Protein AF-A0A1W7CSH1-F1 (afdb_monomer)

Nearest PDB structures (foldseek):
  4z0v-assembly1_A  TM=6.612E-01  e=1.230E-02  Homo sapiens
  4z2b-assembly1_A  TM=6.523E-01  e=2.021E-02  Homo sapiens
  1ln4-assembly1_A  TM=6.327E-01  e=2.573E-01  Escherichia coli
  4ft2-assembly1_A  TM=5.467E-01  e=2.573E-01  Zea mays
  6boq-assembly2_B  TM=5.654E-01  e=1.656E+00  Homo sapiens

Secondary structure (DSSP, 8-state):
----EEEEE-THHHHT-HHHHHHHHHHHHHT--SEEEEE--TTGGGSHHHHHHHHHHHHTSEEEE-GGGSSEEEE-TTTEEEEEEE--TT--SSSPPPEEEEEE-SS-SSPPP--PPPP---PPPP--PPPPPP-

Foldseek 3Di:
DDAAEEEDEDACCVVPDVVSNLVVLLVVLVSVHQKYKYANPPPCLVPLVVSQVVSCVSNVWHKDAAVSSRIIMTHDCLFKPWDDWDHDPPDPDPRDGTDTDIDGDPDHPDPPPPDDDPPPPPPPDDDDDDDDDDD

Solvent-accessible surface area (backbone atoms only — not comparable to full-atom values): 8152 Å² total; per-residue (Å²): 141,86,83,37,78,43,77,44,77,38,67,48,38,49,72,76,36,65,71,53,40,51,54,48,43,53,54,52,34,74,68,58,55,40,30,36,41,39,34,43,28,59,85,26,56,88,45,32,71,59,56,41,53,53,48,24,70,64,52,73,28,54,66,47,67,16,61,64,28,22,15,30,39,31,33,30,62,77,44,34,43,80,74,44,80,56,83,76,80,87,61,90,50,96,61,35,73,47,46,69,46,69,41,78,42,90,62,45,105,60,77,71,77,79,82,71,76,81,79,81,78,80,71,82,78,81,78,80,80,77,83,82,85,86,131

Structure (mmCIF, N/CA/C/O backbone):
data_AF-A0A1W7CSH1-F1
#
_entry.id   AF-A0A1W7CSH1-F1
#
loop_
_atom_site.group_PDB
_atom_site.id
_atom_site.type_symbol
_atom_site.label_atom_id
_atom_site.label_alt_id
_atom_site.label_comp_id
_atom_site.label_asym_id
_atom_site.label_entity_id
_atom_site.label_seq_id
_atom_site.pdbx_PDB_ins_code
_atom_site.Cartn_x
_atom_site.Cartn_y
_atom_site.Cartn_z
_atom_site.occupancy
_atom_site.B_iso_or_equiv
_atom_site.auth_seq_id
_atom_site.auth_comp_id
_atom_site.auth_asym_id
_atom_site.auth_atom_id
_atom_site.pdbx_PDB_model_num
ATOM 1 N N . MET A 1 1 ? -10.007 -7.655 19.128 1.00 71.38 1 MET A N 1
ATOM 2 C CA . MET A 1 1 ? -9.734 -7.112 17.779 1.00 71.38 1 MET A CA 1
ATOM 3 C C . MET A 1 1 ? -8.253 -7.292 17.478 1.00 71.38 1 MET A C 1
ATOM 5 O O . MET A 1 1 ? -7.460 -6.995 18.360 1.00 71.38 1 MET A O 1
ATOM 9 N N . ARG A 1 2 ? -7.872 -7.830 16.312 1.00 85.19 2 ARG A N 1
ATOM 10 C CA . ARG A 1 2 ? -6.465 -8.077 15.940 1.00 85.19 2 ARG A CA 1
ATOM 11 C C . ARG A 1 2 ? -6.146 -7.302 14.666 1.00 85.19 2 ARG A C 1
ATOM 13 O O . ARG A 1 2 ? -6.886 -7.432 13.700 1.00 85.19 2 ARG A O 1
ATOM 20 N N . ILE A 1 3 ? -5.060 -6.535 14.678 1.00 92.06 3 ILE A N 1
ATOM 21 C CA . ILE A 1 3 ? -4.518 -5.874 13.487 1.00 92.06 3 ILE A CA 1
ATOM 22 C C . ILE A 1 3 ? -3.378 -6.748 12.977 1.00 92.06 3 ILE A C 1
ATOM 24 O O . ILE A 1 3 ? -2.462 -7.063 13.738 1.00 92.06 3 ILE A O 1
ATOM 28 N N . ASN A 1 4 ? -3.444 -7.163 11.715 1.00 96.25 4 ASN A N 1
ATOM 29 C CA . ASN A 1 4 ? -2.333 -7.850 11.073 1.00 96.25 4 ASN A CA 1
ATOM 30 C C . ASN A 1 4 ? -1.562 -6.869 10.191 1.00 96.25 4 ASN A C 1
ATOM 32 O O . ASN A 1 4 ? -2.120 -6.331 9.234 1.00 96.25 4 ASN A O 1
ATOM 36 N N . VAL A 1 5 ? -0.298 -6.639 10.530 1.00 97.94 5 VAL A N 1
ATOM 37 C CA . VAL A 1 5 ? 0.575 -5.706 9.821 1.00 97.94 5 VAL A CA 1
ATOM 38 C C . VAL A 1 5 ? 1.611 -6.504 9.049 1.00 97.94 5 VAL A C 1
ATOM 40 O O . VAL A 1 5 ? 2.337 -7.310 9.628 1.00 97.94 5 VAL A O 1
ATOM 43 N N . VAL A 1 6 ? 1.683 -6.271 7.744 1.00 98.38 6 VAL A N 1
ATOM 44 C CA . VAL A 1 6 ? 2.639 -6.921 6.850 1.00 98.38 6 VAL A CA 1
ATOM 45 C C . VAL A 1 6 ? 3.530 -5.858 6.221 1.00 98.38 6 VAL A C 1
ATOM 47 O O . VAL A 1 6 ? 3.067 -4.790 5.833 1.00 98.38 6 VAL A O 1
ATOM 50 N N . THR A 1 7 ? 4.819 -6.150 6.103 1.00 98.06 7 THR A N 1
ATOM 51 C CA . THR A 1 7 ? 5.757 -5.353 5.309 1.00 98.06 7 THR A CA 1
ATOM 52 C C . THR A 1 7 ? 6.364 -6.242 4.235 1.00 98.06 7 THR A C 1
ATOM 54 O O . THR A 1 7 ? 6.640 -7.417 4.481 1.00 98.06 7 THR A O 1
ATOM 57 N N . CYS A 1 8 ? 6.505 -5.715 3.025 1.00 97.62 8 CYS A N 1
ATOM 58 C CA . CYS A 1 8 ? 6.982 -6.465 1.878 1.00 97.62 8 CYS A CA 1
ATOM 59 C C . CYS A 1 8 ? 7.830 -5.574 0.975 1.00 97.62 8 CYS A C 1
ATOM 61 O O . CYS A 1 8 ? 7.319 -4.835 0.122 1.00 97.62 8 CYS A O 1
ATOM 63 N N . ASN A 1 9 ? 9.138 -5.736 1.133 1.00 96.12 9 ASN A N 1
ATOM 64 C CA . ASN A 1 9 ? 10.110 -5.343 0.135 1.00 96.12 9 ASN A CA 1
ATOM 65 C C . ASN A 1 9 ? 10.141 -6.467 -0.913 1.00 96.12 9 ASN A C 1
ATOM 67 O O . ASN A 1 9 ? 10.366 -7.630 -0.574 1.00 96.12 9 ASN A O 1
ATOM 71 N N . PHE A 1 10 ? 9.817 -6.136 -2.162 1.00 94.81 10 PHE A N 1
ATOM 72 C CA . PHE A 1 10 ? 9.839 -7.084 -3.272 1.00 94.81 10 PHE A CA 1
ATOM 73 C C . PHE A 1 10 ? 10.714 -6.492 -4.363 1.00 94.81 10 PHE A C 1
ATOM 75 O O . PHE A 1 10 ? 10.236 -5.690 -5.163 1.00 94.81 10 PHE A O 1
ATOM 82 N N . GLU A 1 11 ? 11.991 -6.861 -4.314 1.00 91.12 11 GLU A N 1
ATOM 83 C CA . GLU A 1 11 ? 13.076 -6.297 -5.113 1.00 91.12 11 GLU A CA 1
ATOM 84 C C . GLU A 1 11 ? 12.682 -6.075 -6.577 1.00 91.12 11 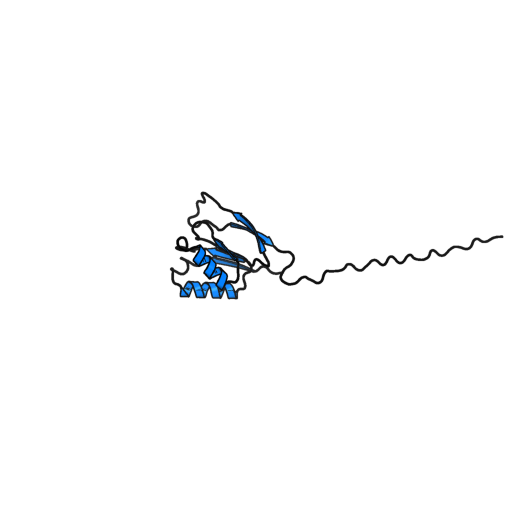GLU A C 1
ATOM 86 O O . GLU A 1 11 ? 12.184 -6.984 -7.256 1.00 91.12 11 GLU A O 1
ATOM 91 N N . ASN A 1 12 ? 12.885 -4.838 -7.045 1.00 88.62 12 ASN A N 1
ATOM 92 C CA . ASN A 1 12 ? 12.576 -4.397 -8.406 1.00 88.62 12 ASN A CA 1
ATOM 93 C C . ASN A 1 12 ? 11.169 -4.808 -8.888 1.00 88.62 12 ASN A C 1
ATOM 95 O O . ASN A 1 12 ? 10.975 -5.238 -10.027 1.00 88.62 12 ASN A O 1
ATOM 99 N N . ASN A 1 13 ? 10.191 -4.789 -7.980 1.00 88.81 13 ASN A N 1
ATOM 100 C CA . ASN A 1 13 ? 8.817 -5.222 -8.209 1.00 88.81 13 ASN A CA 1
ATOM 101 C C . ASN A 1 13 ? 8.702 -6.623 -8.858 1.00 88.81 13 ASN A C 1
ATOM 103 O O . ASN A 1 13 ? 7.788 -6.893 -9.640 1.00 88.81 13 ASN A O 1
ATOM 107 N N . GLY A 1 14 ? 9.643 -7.525 -8.549 1.00 89.19 14 GLY A N 1
ATOM 108 C CA . GLY A 1 14 ? 9.740 -8.859 -9.147 1.00 89.19 14 GLY A CA 1
ATOM 109 C C . GLY A 1 14 ? 10.511 -8.911 -10.467 1.00 89.19 14 GLY A C 1
ATOM 110 O O . GLY A 1 14 ? 10.326 -9.859 -11.234 1.00 89.19 14 GLY A O 1
ATOM 111 N N . GLY A 1 15 ? 11.347 -7.908 -10.743 1.00 89.31 15 GLY A N 1
ATOM 112 C CA . GLY A 1 15 ? 12.084 -7.741 -11.997 1.00 89.31 15 GLY A CA 1
ATOM 113 C C . GLY A 1 15 ? 11.189 -7.366 -13.178 1.00 89.31 15 GLY A C 1
ATOM 114 O O . GLY A 1 15 ? 11.476 -7.767 -14.302 1.00 89.31 15 GLY A O 1
ATOM 115 N N . GLY A 1 16 ? 10.053 -6.708 -12.922 1.00 83.31 16 GLY A N 1
ATOM 116 C CA . GLY A 1 16 ? 9.047 -6.403 -13.947 1.00 83.31 16 GLY A CA 1
ATOM 117 C C . GLY A 1 16 ? 8.307 -7.627 -14.504 1.00 83.31 16 GLY A C 1
ATOM 118 O O . GLY A 1 16 ? 7.614 -7.522 -15.511 1.00 83.31 16 GLY A O 1
ATOM 119 N N . VAL A 1 17 ? 8.440 -8.800 -13.872 1.00 90.38 17 VAL A N 1
ATOM 120 C CA . VAL A 1 17 ? 7.848 -10.054 -14.355 1.00 90.38 17 VAL A CA 1
ATOM 121 C C . VAL A 1 17 ? 6.408 -10.217 -13.827 1.00 90.38 17 VAL A C 1
ATOM 123 O O . VAL A 1 17 ? 6.235 -10.477 -12.629 1.00 90.38 17 VAL A O 1
ATOM 126 N N . PRO A 1 18 ? 5.362 -10.167 -14.682 1.00 89.69 18 PRO A N 1
ATOM 127 C CA . PRO A 1 18 ? 3.969 -10.090 -14.219 1.00 89.69 18 PRO A CA 1
ATOM 128 C C . PRO A 1 18 ? 3.522 -11.265 -13.338 1.00 89.69 18 PRO A C 1
ATOM 130 O O . PRO A 1 18 ? 2.950 -11.066 -12.269 1.00 89.69 18 PRO A O 1
ATOM 133 N N . HIS A 1 19 ? 3.862 -12.503 -13.708 1.00 92.81 19 HIS A N 1
ATOM 134 C CA . HIS A 1 19 ? 3.447 -13.680 -12.934 1.00 92.81 19 HIS A CA 1
ATOM 135 C C . HIS A 1 19 ? 4.094 -13.743 -11.536 1.00 92.81 19 HIS A C 1
ATOM 137 O O . HIS A 1 19 ? 3.531 -14.330 -10.609 1.00 92.81 19 HIS A O 1
ATOM 143 N N . ARG A 1 20 ? 5.284 -13.145 -11.356 1.00 94.75 20 ARG A N 1
ATOM 144 C CA . ARG A 1 20 ? 5.941 -13.055 -10.042 1.00 94.75 20 ARG A CA 1
ATOM 145 C C . ARG A 1 20 ? 5.228 -12.038 -9.162 1.00 94.75 20 ARG A C 1
ATOM 147 O O . ARG A 1 20 ? 4.986 -12.320 -7.989 1.00 94.75 20 ARG A O 1
ATOM 154 N N . TRP A 1 21 ? 4.859 -10.899 -9.746 1.00 93.12 21 TRP A N 1
ATOM 155 C CA . TRP A 1 21 ? 4.060 -9.868 -9.092 1.00 93.12 21 TRP A CA 1
ATOM 156 C C . TRP A 1 21 ? 2.715 -10.424 -8.606 1.00 93.12 21 TRP A C 1
ATOM 158 O O . TRP A 1 21 ? 2.358 -10.234 -7.441 1.00 93.12 21 TRP A O 1
ATOM 168 N N . GLU A 1 22 ? 2.007 -11.176 -9.454 1.00 93.25 22 GLU A N 1
ATOM 169 C CA . GLU A 1 22 ? 0.710 -11.776 -9.112 1.00 93.25 22 GLU A CA 1
ATOM 170 C C . GLU A 1 22 ? 0.840 -12.800 -7.985 1.00 93.25 22 GLU A C 1
ATOM 172 O O . GLU A 1 22 ? 0.131 -12.717 -6.979 1.00 93.25 22 GLU A O 1
ATOM 177 N N . ARG A 1 23 ? 1.793 -13.735 -8.106 1.00 96.31 23 ARG A N 1
ATOM 178 C CA . ARG A 1 23 ? 2.049 -14.752 -7.077 1.00 96.31 23 ARG A CA 1
ATOM 179 C C . ARG A 1 23 ? 2.411 -14.116 -5.733 1.00 96.31 23 ARG A C 1
ATOM 181 O O . ARG A 1 23 ? 1.980 -14.607 -4.689 1.00 96.31 23 ARG A O 1
ATOM 188 N N . MET A 1 24 ? 3.185 -13.031 -5.746 1.00 97.00 24 MET A N 1
ATOM 189 C CA . MET A 1 24 ? 3.528 -12.290 -4.535 1.00 97.00 24 MET A CA 1
ATOM 190 C C . MET A 1 24 ? 2.276 -11.678 -3.890 1.00 97.00 24 MET A C 1
ATOM 192 O O . MET A 1 24 ? 2.027 -11.939 -2.713 1.00 97.00 24 MET A O 1
ATOM 196 N N . HIS A 1 25 ? 1.431 -10.967 -4.643 1.00 96.75 25 HIS A N 1
ATOM 197 C CA . HIS A 1 25 ? 0.215 -10.360 -4.083 1.00 96.75 25 HIS A CA 1
ATOM 198 C C . HIS A 1 25 ? -0.806 -11.403 -3.609 1.00 96.75 25 HIS A C 1
ATOM 200 O O . HIS A 1 25 ? -1.430 -11.216 -2.565 1.00 96.75 25 HIS A O 1
ATOM 206 N N . GLN A 1 26 ? -0.933 -12.541 -4.296 1.00 97.31 26 GLN A N 1
ATOM 207 C CA . GLN A 1 26 ? -1.746 -13.669 -3.825 1.00 97.31 26 GLN A CA 1
ATOM 208 C C . GLN A 1 26 ? -1.222 -14.230 -2.496 1.00 97.31 26 GLN A C 1
ATOM 210 O O . GLN A 1 26 ? -2.004 -14.498 -1.578 1.00 97.31 26 GLN A O 1
ATOM 215 N N . ARG A 1 27 ? 0.105 -14.358 -2.351 1.00 97.94 27 ARG A N 1
ATOM 216 C CA . ARG A 1 27 ? 0.722 -14.772 -1.086 1.00 97.94 27 ARG A CA 1
ATOM 217 C C . ARG A 1 27 ? 0.456 -13.750 0.016 1.00 97.94 27 ARG A C 1
ATOM 219 O O . ARG A 1 27 ? 0.065 -14.156 1.106 1.00 97.94 27 ARG A O 1
ATOM 226 N N . LEU A 1 28 ? 0.587 -12.453 -0.261 1.00 98.25 28 LEU A N 1
ATOM 227 C CA . LEU A 1 28 ? 0.261 -11.400 0.707 1.00 98.25 28 LEU A CA 1
ATOM 228 C C . LEU A 1 28 ? -1.210 -11.454 1.132 1.00 98.25 28 LEU A C 1
ATOM 230 O O . LEU A 1 28 ? -1.490 -11.429 2.327 1.00 98.25 28 LEU A O 1
ATOM 234 N N . ARG A 1 29 ? -2.144 -11.629 0.190 1.00 97.75 29 ARG A N 1
ATOM 235 C CA . ARG A 1 29 ? -3.576 -11.806 0.486 1.00 97.75 29 ARG A CA 1
ATOM 236 C C . ARG A 1 29 ? -3.822 -12.980 1.436 1.00 97.75 29 ARG A C 1
ATOM 238 O O . ARG A 1 29 ? -4.625 -12.861 2.359 1.00 97.75 29 ARG A O 1
ATOM 245 N N . SER A 1 30 ? -3.122 -14.103 1.250 1.00 97.56 30 SER A N 1
ATOM 246 C CA . SER A 1 30 ? -3.285 -15.292 2.104 1.00 97.56 30 SER A CA 1
ATOM 247 C C . SER A 1 30 ? -2.937 -15.037 3.577 1.00 97.56 30 SER A C 1
ATOM 249 O O . SER A 1 30 ? -3.482 -15.702 4.459 1.00 97.56 30 SER A O 1
ATOM 251 N N . LEU A 1 31 ? -2.100 -14.029 3.855 1.00 97.56 31 LEU A N 1
ATOM 252 C CA . LEU A 1 31 ? -1.760 -13.614 5.215 1.00 97.56 31 LEU A CA 1
ATOM 253 C C . LEU A 1 31 ? -2.895 -12.835 5.891 1.00 97.56 31 LEU A C 1
ATOM 255 O O . LEU A 1 31 ? -2.846 -12.656 7.103 1.00 97.56 31 LEU A O 1
ATOM 259 N N . LYS A 1 32 ? -3.918 -12.391 5.146 1.00 96.50 32 LYS A N 1
ATOM 260 C CA . LYS A 1 32 ? -5.024 -11.548 5.632 1.00 96.50 32 LYS A CA 1
ATOM 261 C C . LYS A 1 32 ? -4.518 -10.268 6.330 1.00 96.50 32 LYS A C 1
ATOM 263 O O . LYS A 1 32 ? -4.773 -10.087 7.524 1.00 96.50 32 LYS A O 1
ATOM 268 N N . PRO A 1 33 ? -3.724 -9.420 5.649 1.00 98.00 33 PRO A N 1
ATOM 269 C CA . PRO A 1 33 ? -3.264 -8.156 6.214 1.00 98.00 33 PRO A CA 1
ATOM 270 C C . PRO A 1 33 ? -4.440 -7.207 6.462 1.00 98.00 33 PRO A C 1
ATOM 272 O O . PRO A 1 33 ? -5.325 -7.081 5.624 1.00 98.00 33 PRO A O 1
ATOM 275 N N . SER A 1 34 ? -4.412 -6.509 7.594 1.00 97.00 34 SER A N 1
ATOM 276 C CA . SER A 1 34 ? -5.223 -5.307 7.832 1.00 97.00 34 SER A CA 1
ATOM 277 C C . SER A 1 34 ? -4.495 -4.048 7.362 1.00 97.00 34 SER A C 1
ATOM 279 O O . SER A 1 34 ? -5.123 -3.044 7.044 1.00 97.00 34 SER A O 1
ATOM 281 N N . LEU A 1 35 ? -3.162 -4.104 7.362 1.00 97.88 35 LEU A N 1
ATOM 282 C CA . LEU A 1 35 ? -2.266 -3.051 6.914 1.00 97.88 35 LEU A CA 1
ATOM 283 C C . LEU A 1 35 ? -1.065 -3.700 6.221 1.00 97.88 35 LEU A C 1
ATOM 285 O O . LEU A 1 35 ? -0.472 -4.639 6.755 1.00 97.88 35 LEU A O 1
ATOM 289 N N . LEU A 1 36 ? -0.708 -3.207 5.042 1.00 98.31 36 LEU A N 1
ATOM 290 C CA . LEU A 1 36 ? 0.424 -3.674 4.253 1.00 98.31 36 LEU A CA 1
ATOM 291 C C . LEU A 1 36 ? 1.283 -2.484 3.822 1.00 98.31 36 LEU A C 1
ATOM 293 O O . LEU A 1 36 ? 0.786 -1.549 3.203 1.00 98.31 36 LEU A O 1
ATOM 297 N N . PHE A 1 37 ? 2.583 -2.573 4.081 1.00 98.00 37 PHE A N 1
ATOM 298 C CA . PHE A 1 37 ? 3.599 -1.669 3.550 1.00 98.00 37 PHE A CA 1
ATOM 299 C C . PHE A 1 37 ? 4.338 -2.352 2.396 1.00 98.00 37 PHE A C 1
ATOM 301 O O . PHE A 1 37 ? 4.908 -3.429 2.580 1.00 98.00 37 PHE A O 1
ATOM 308 N N . ARG A 1 38 ? 4.331 -1.743 1.209 1.00 96.50 38 ARG A N 1
ATOM 309 C CA . ARG A 1 38 ? 5.045 -2.225 0.017 1.00 96.50 38 ARG A CA 1
ATOM 310 C C . ARG A 1 38 ? 6.204 -1.294 -0.320 1.00 96.50 38 ARG A C 1
ATOM 312 O O . ARG A 1 38 ? 6.031 -0.078 -0.343 1.00 96.50 38 ARG A O 1
ATOM 319 N N . GLN A 1 39 ? 7.370 -1.877 -0.598 1.00 95.31 39 GLN A N 1
ATOM 320 C CA . GLN A 1 39 ? 8.578 -1.167 -1.037 1.00 95.31 39 GLN A CA 1
ATOM 321 C C . GLN A 1 39 ? 9.157 -1.778 -2.326 1.00 95.31 39 GLN A C 1
ATOM 323 O O . GLN A 1 39 ? 8.739 -2.870 -2.730 1.00 95.31 39 GLN A O 1
ATOM 328 N N . GLU A 1 40 ? 10.136 -1.096 -2.933 1.00 93.38 40 GLU A N 1
ATOM 329 C CA . GLU A 1 40 ? 10.817 -1.506 -4.179 1.00 93.38 40 GLU A CA 1
ATOM 330 C C . GLU A 1 40 ? 9.861 -1.615 -5.376 1.00 93.38 40 GLU A C 1
ATOM 332 O O . GLU A 1 40 ? 9.952 -2.533 -6.190 1.00 93.38 40 GLU A O 1
ATOM 337 N N . MET A 1 41 ? 8.906 -0.691 -5.496 1.00 91.44 41 MET A N 1
ATOM 338 C CA . MET A 1 41 ? 7.952 -0.658 -6.612 1.00 91.44 41 MET A CA 1
ATOM 339 C C . MET A 1 41 ? 8.518 0.074 -7.844 1.00 91.44 41 MET A C 1
ATOM 341 O O . MET A 1 41 ? 7.806 0.828 -8.503 1.00 91.44 41 MET A O 1
ATOM 345 N N . TRP A 1 42 ? 9.797 -0.147 -8.159 1.00 87.50 42 TRP A N 1
ATOM 346 C CA . TRP A 1 42 ? 10.485 0.451 -9.308 1.00 87.50 42 TRP A CA 1
ATOM 347 C C . TRP A 1 42 ? 9.711 0.291 -10.623 1.00 87.50 42 TRP A C 1
ATOM 349 O O . TRP A 1 42 ? 9.090 -0.749 -10.861 1.00 87.50 42 TRP A O 1
ATOM 359 N N . GLY A 1 43 ? 9.745 1.326 -11.468 1.00 83.69 43 GLY A N 1
ATOM 360 C CA . GLY A 1 43 ? 9.075 1.352 -12.771 1.00 83.69 43 GLY A CA 1
ATOM 361 C C . GLY A 1 43 ? 7.562 1.575 -12.697 1.00 83.69 43 GLY A C 1
ATOM 362 O O . GLY A 1 43 ? 6.896 1.625 -13.731 1.00 83.69 43 GLY A O 1
ATOM 363 N N . SER A 1 44 ? 6.990 1.699 -11.494 1.00 84.44 44 SER A N 1
ATOM 364 C CA . SER A 1 44 ? 5.552 1.925 -11.322 1.00 84.44 44 SER A CA 1
ATOM 365 C C . SER A 1 44 ? 5.155 3.382 -11.557 1.00 84.44 44 SER A C 1
ATOM 367 O O . SER A 1 44 ? 3.970 3.665 -11.643 1.00 84.44 44 SER A O 1
ATOM 369 N N . GLU A 1 45 ? 6.092 4.319 -11.682 1.00 82.44 45 GLU A N 1
ATOM 370 C CA . GLU A 1 45 ? 5.826 5.749 -11.862 1.00 82.44 45 GLU A CA 1
ATOM 371 C C . GLU A 1 45 ? 4.981 6.062 -13.106 1.00 82.44 45 GLU A C 1
ATOM 373 O O . GLU A 1 45 ? 4.153 6.972 -13.075 1.00 82.44 45 GLU A O 1
ATOM 378 N N . HIS A 1 46 ? 5.142 5.285 -14.180 1.00 81.44 46 HIS A N 1
ATOM 379 C CA . HIS A 1 46 ? 4.431 5.498 -15.441 1.00 81.44 46 HIS A CA 1
ATOM 380 C C . HIS A 1 46 ? 2.982 4.993 -15.410 1.00 81.44 46 HIS A C 1
ATOM 382 O O . HIS A 1 46 ? 2.137 5.500 -16.143 1.00 81.44 46 HIS A O 1
ATOM 388 N N . GLU A 1 47 ? 2.678 4.029 -14.536 1.00 82.06 47 GLU A N 1
ATOM 389 C CA . GLU A 1 47 ? 1.368 3.371 -14.448 1.00 82.06 47 GLU A CA 1
ATOM 390 C C . GLU A 1 47 ? 0.887 3.212 -12.996 1.00 82.06 47 GLU A C 1
ATOM 392 O O . GLU A 1 47 ? 0.143 2.286 -12.668 1.00 82.06 47 GLU A O 1
ATOM 397 N N . GLY A 1 48 ? 1.301 4.110 -12.098 1.00 80.38 48 GLY A N 1
ATOM 398 C CA . GLY A 1 48 ? 1.168 3.909 -10.650 1.00 80.38 48 GLY A CA 1
ATOM 399 C C . GLY A 1 48 ? -0.266 3.616 -10.228 1.00 80.38 48 GLY A C 1
ATOM 400 O O . GLY A 1 48 ? -0.528 2.628 -9.542 1.00 80.38 48 GLY A O 1
ATOM 401 N N . SER A 1 49 ? -1.216 4.408 -10.728 1.00 80.38 49 SER A N 1
ATOM 402 C CA . SER A 1 49 ? -2.647 4.218 -10.473 1.00 80.38 49 SER A CA 1
ATOM 403 C C . SER A 1 49 ? -3.161 2.848 -10.928 1.00 80.38 49 SER A C 1
ATOM 405 O O . SER A 1 49 ? -3.985 2.245 -10.243 1.00 80.38 49 SER A O 1
ATOM 407 N N . LEU A 1 50 ? -2.663 2.326 -12.052 1.00 85.25 50 LEU A N 1
ATOM 408 C CA . LEU A 1 50 ? -3.039 1.005 -12.557 1.00 85.25 50 LEU A CA 1
ATOM 409 C C . LEU A 1 50 ? -2.441 -0.111 -11.690 1.00 85.25 50 LEU A C 1
ATOM 411 O O . LEU A 1 50 ? -3.137 -1.076 -11.369 1.00 85.25 50 LEU A O 1
ATOM 415 N N . VAL A 1 51 ? -1.179 0.031 -11.275 1.00 83.56 51 VAL A N 1
ATOM 416 C CA . VAL A 1 51 ? -0.504 -0.910 -10.365 1.00 83.56 51 VAL A CA 1
ATOM 417 C C . VAL A 1 51 ? -1.218 -0.963 -9.015 1.00 83.56 51 VAL A C 1
ATOM 419 O O . VAL A 1 51 ? -1.486 -2.055 -8.510 1.00 83.56 51 VAL A O 1
ATOM 422 N N . ALA A 1 52 ? -1.588 0.194 -8.459 1.00 86.88 52 ALA A N 1
ATOM 423 C CA . ALA A 1 52 ? -2.376 0.274 -7.235 1.00 86.88 52 ALA A CA 1
ATOM 424 C C . ALA A 1 52 ? -3.734 -0.407 -7.404 1.00 86.88 52 ALA A C 1
ATOM 426 O O . ALA A 1 52 ? -4.044 -1.303 -6.630 1.00 86.88 52 ALA A O 1
ATOM 427 N N . TYR A 1 53 ? -4.500 -0.072 -8.446 1.00 91.19 53 TYR A N 1
ATOM 428 C CA . TYR A 1 53 ? -5.817 -0.669 -8.686 1.00 91.19 53 TYR A CA 1
ATOM 429 C C . TYR A 1 53 ? -5.762 -2.201 -8.806 1.00 91.19 53 TYR A C 1
ATOM 431 O O . TYR A 1 53 ? -6.576 -2.919 -8.223 1.00 91.19 53 TYR A O 1
ATOM 439 N N . ARG A 1 54 ? -4.760 -2.737 -9.516 1.00 91.94 54 ARG A N 1
ATOM 440 C CA . ARG A 1 54 ? -4.542 -4.190 -9.593 1.00 91.94 54 ARG A CA 1
ATOM 441 C C . ARG A 1 54 ? -4.231 -4.785 -8.220 1.00 91.94 54 ARG A C 1
ATOM 443 O O . ARG A 1 54 ? -4.780 -5.833 -7.881 1.00 91.94 54 ARG A O 1
ATOM 450 N N . ALA A 1 55 ? -3.371 -4.138 -7.435 1.00 94.50 55 ALA A N 1
ATOM 451 C CA . ALA A 1 55 ? -3.036 -4.596 -6.090 1.00 94.50 55 ALA A CA 1
ATOM 452 C C . ALA A 1 55 ? -4.259 -4.564 -5.160 1.00 94.50 55 ALA A C 1
ATOM 454 O O . ALA A 1 55 ? -4.503 -5.547 -4.463 1.00 94.50 55 ALA A O 1
ATOM 455 N N . GLU A 1 56 ? -5.066 -3.500 -5.200 1.00 97.19 56 GLU A N 1
ATOM 456 C CA . GLU A 1 56 ? -6.318 -3.380 -4.442 1.00 97.19 56 GLU A CA 1
ATOM 457 C C . GLU A 1 56 ? -7.270 -4.542 -4.749 1.00 97.19 56 GLU A C 1
ATOM 459 O O . GLU A 1 56 ? -7.747 -5.207 -3.829 1.00 97.19 56 GLU A O 1
ATOM 464 N N . ASN A 1 57 ? -7.468 -4.865 -6.032 1.00 96.19 57 ASN A N 1
ATOM 465 C CA . ASN A 1 57 ? -8.329 -5.973 -6.459 1.00 96.19 57 ASN A CA 1
ATOM 466 C C . ASN A 1 57 ? -7.852 -7.340 -5.945 1.00 96.19 57 ASN A C 1
ATOM 468 O O . ASN A 1 57 ? -8.664 -8.189 -5.568 1.00 96.19 57 ASN A O 1
ATOM 472 N N . VAL A 1 58 ? -6.538 -7.581 -5.926 1.00 96.62 58 VAL A N 1
ATOM 473 C CA . VAL A 1 58 ? -5.988 -8.854 -5.435 1.00 96.62 58 VAL A CA 1
ATOM 474 C C . VAL A 1 58 ? -6.065 -8.932 -3.911 1.00 96.62 58 VAL A C 1
ATOM 476 O O . VAL A 1 58 ? -6.449 -9.976 -3.376 1.00 96.62 58 VAL A O 1
ATOM 479 N N . LEU A 1 59 ? -5.697 -7.851 -3.221 1.00 97.56 59 LEU A N 1
ATOM 480 C CA . LEU A 1 59 ? -5.556 -7.801 -1.766 1.00 97.56 59 LEU A CA 1
ATOM 481 C C . LEU A 1 59 ? -6.892 -7.619 -1.036 1.00 97.56 59 LEU A C 1
ATOM 483 O O . LEU A 1 59 ? -7.013 -8.072 0.100 1.00 97.56 59 LEU A O 1
ATOM 487 N N . GLY A 1 60 ? -7.880 -6.982 -1.669 1.00 96.69 60 GLY A N 1
ATOM 488 C CA . GLY A 1 60 ? -9.112 -6.543 -1.010 1.00 96.69 60 GLY A CA 1
ATOM 489 C C . GLY A 1 60 ? -8.884 -5.396 -0.019 1.00 96.69 60 GLY A C 1
ATOM 490 O O . GLY A 1 60 ? -9.612 -5.285 0.960 1.00 96.69 60 GLY A O 1
ATOM 491 N N . LEU A 1 61 ? -7.848 -4.584 -0.243 1.00 97.69 61 LEU A N 1
ATOM 492 C CA . LEU A 1 61 ? -7.470 -3.439 0.588 1.00 97.69 61 LEU A CA 1
ATOM 493 C C . LEU A 1 61 ? -7.472 -2.169 -0.261 1.00 97.69 61 LEU A C 1
ATOM 495 O O . LEU A 1 61 ? -7.197 -2.245 -1.455 1.00 97.69 61 LEU A O 1
ATOM 499 N N . ARG A 1 62 ? -7.701 -1.006 0.353 1.00 97.38 62 ARG A N 1
ATOM 500 C CA . ARG A 1 62 ? -7.497 0.296 -0.299 1.00 97.38 62 ARG A CA 1
ATOM 501 C C . ARG A 1 62 ? -6.014 0.654 -0.292 1.00 97.38 62 ARG A C 1
ATOM 503 O O . ARG A 1 62 ? -5.370 0.445 0.730 1.00 97.38 62 ARG A O 1
ATOM 510 N N . GLY A 1 63 ? -5.491 1.200 -1.385 1.00 96.19 63 GLY A N 1
ATOM 511 C CA . GLY A 1 63 ? -4.092 1.567 -1.574 1.00 96.19 63 GLY A CA 1
ATOM 512 C C . GLY A 1 63 ? -3.852 3.073 -1.682 1.00 96.19 63 GLY A C 1
ATOM 513 O O . GLY A 1 63 ? -4.663 3.823 -2.225 1.00 96.19 63 GLY A O 1
ATOM 514 N N . TRP A 1 64 ? -2.684 3.491 -1.202 1.00 95.19 64 TRP A N 1
ATOM 515 C CA . TRP A 1 64 ? -2.114 4.826 -1.361 1.00 95.19 64 TRP A CA 1
ATOM 516 C C . TRP A 1 64 ? -0.674 4.695 -1.826 1.00 95.19 64 TRP A C 1
ATOM 518 O O . TRP A 1 64 ? 0.070 3.854 -1.317 1.00 95.19 64 TRP A O 1
ATOM 528 N N . LEU A 1 65 ? -0.290 5.527 -2.787 1.00 93.12 65 LEU A N 1
ATOM 529 C CA . LEU A 1 65 ? 1.042 5.525 -3.376 1.00 93.12 65 LEU A CA 1
ATOM 530 C C . LEU A 1 65 ? 1.844 6.713 -2.867 1.00 93.12 65 LEU A C 1
ATOM 532 O O . LEU A 1 65 ? 1.335 7.830 -2.776 1.00 93.12 65 LEU A O 1
ATOM 536 N N . GLY A 1 66 ? 3.113 6.463 -2.578 1.00 90.06 66 GLY A N 1
ATOM 537 C CA . GLY A 1 66 ? 4.084 7.503 -2.285 1.00 90.06 66 GLY A CA 1
ATOM 538 C C . GLY A 1 66 ? 4.554 8.199 -3.554 1.00 90.06 66 GLY A C 1
ATOM 539 O O . GLY A 1 66 ? 4.154 7.871 -4.677 1.00 90.06 66 GLY A O 1
ATOM 540 N N . GLN A 1 67 ? 5.457 9.159 -3.378 1.00 88.56 67 GLN A N 1
ATOM 541 C CA . GLN A 1 67 ? 6.064 9.866 -4.497 1.00 88.56 67 GLN A CA 1
ATOM 542 C C . GLN A 1 67 ? 6.726 8.883 -5.481 1.00 88.56 67 GLN A C 1
ATOM 544 O O . GLN A 1 67 ? 7.434 7.948 -5.091 1.00 88.56 67 GLN A O 1
ATOM 549 N N . GLY A 1 68 ? 6.456 9.093 -6.773 1.00 87.62 68 GLY A N 1
ATOM 550 C CA . GLY A 1 68 ? 6.942 8.230 -7.853 1.00 87.62 68 GLY A CA 1
ATOM 551 C C . GLY A 1 68 ? 6.380 6.806 -7.826 1.00 87.62 68 GLY A C 1
ATOM 552 O O . GLY A 1 68 ? 6.921 5.947 -8.504 1.00 87.62 68 GLY A O 1
ATOM 553 N N . ALA A 1 69 ? 5.342 6.525 -7.025 1.00 89.25 69 ALA A N 1
ATOM 554 C CA . ALA A 1 69 ? 4.786 5.181 -6.836 1.00 89.25 69 ALA A CA 1
ATOM 555 C C . ALA A 1 69 ? 5.824 4.118 -6.404 1.00 89.25 69 ALA A C 1
ATOM 557 O O . ALA A 1 69 ? 5.616 2.926 -6.617 1.00 89.25 69 ALA A O 1
ATOM 558 N N . SER A 1 70 ? 6.925 4.549 -5.777 1.00 90.81 70 SER A N 1
ATOM 559 C CA . SER A 1 70 ? 8.060 3.700 -5.373 1.00 90.81 70 SER A CA 1
ATOM 560 C C . SER A 1 70 ? 7.799 2.887 -4.097 1.00 90.81 70 SER A C 1
ATOM 562 O O . SER A 1 70 ? 8.392 1.826 -3.871 1.00 90.81 70 SER A O 1
ATOM 564 N N . THR A 1 71 ? 6.865 3.364 -3.277 1.00 94.19 71 THR A N 1
ATOM 565 C CA . THR A 1 71 ? 6.331 2.682 -2.101 1.00 94.19 71 THR A CA 1
ATOM 566 C C . THR A 1 71 ? 4.810 2.820 -2.072 1.00 94.19 71 THR A C 1
ATOM 568 O O . THR A 1 71 ? 4.237 3.670 -2.763 1.00 94.19 71 THR A O 1
ATOM 571 N N . ALA A 1 72 ? 4.151 1.978 -1.275 1.00 95.62 72 ALA A N 1
ATOM 572 C CA . ALA A 1 72 ? 2.711 2.049 -1.072 1.00 95.62 72 ALA A CA 1
ATOM 573 C C . ALA A 1 72 ? 2.291 1.582 0.326 1.00 95.62 72 ALA A C 1
ATOM 575 O O . ALA A 1 72 ? 2.948 0.745 0.955 1.00 95.62 72 ALA A O 1
ATOM 576 N N . VAL A 1 73 ? 1.144 2.082 0.774 1.00 97.44 73 VAL A N 1
ATOM 577 C CA . VAL A 1 73 ? 0.412 1.584 1.943 1.00 97.44 73 VAL A CA 1
ATOM 578 C C . VAL A 1 73 ? -0.924 1.039 1.464 1.00 97.44 73 VAL A C 1
ATOM 580 O O . VAL A 1 73 ? -1.618 1.712 0.712 1.00 97.44 73 VAL A O 1
ATOM 583 N N . PHE A 1 74 ? -1.306 -0.149 1.927 1.00 98.00 74 PHE A N 1
ATOM 584 C CA . PHE A 1 74 ? -2.638 -0.709 1.715 1.00 98.00 74 PHE A CA 1
ATOM 585 C C . PHE A 1 74 ? -3.314 -0.993 3.055 1.00 98.00 74 PHE A C 1
ATOM 587 O O . PHE A 1 74 ? -2.675 -1.560 3.939 1.00 98.00 74 PHE A O 1
ATOM 594 N N . ALA A 1 75 ? -4.587 -0.639 3.217 1.00 97.75 75 ALA A N 1
ATOM 595 C CA . ALA A 1 75 ? -5.314 -0.811 4.474 1.00 97.75 75 ALA A CA 1
ATOM 596 C C . ALA A 1 75 ? -6.744 -1.334 4.283 1.00 97.75 75 ALA A C 1
ATOM 598 O O . ALA A 1 75 ? -7.407 -1.048 3.284 1.00 97.75 75 ALA A O 1
ATOM 599 N N . ASP A 1 76 ? -7.217 -2.079 5.281 1.00 96.56 76 ASP A N 1
ATOM 600 C CA . ASP A 1 76 ? -8.615 -2.483 5.423 1.00 96.56 76 ASP A CA 1
ATOM 601 C C . ASP A 1 76 ? -9.411 -1.292 5.963 1.00 96.56 76 ASP A C 1
ATOM 603 O O . ASP A 1 76 ? -9.297 -0.938 7.139 1.00 96.56 76 ASP A O 1
ATOM 607 N N . THR A 1 77 ? -10.211 -0.665 5.102 1.00 95.31 77 THR A N 1
ATOM 608 C CA . THR A 1 77 ? -10.948 0.558 5.440 1.00 95.31 77 THR A CA 1
ATOM 609 C C . THR A 1 77 ? -12.190 0.328 6.291 1.00 95.31 77 THR A C 1
ATOM 611 O O . THR A 1 77 ? -12.762 1.291 6.799 1.00 95.31 77 THR A O 1
ATOM 614 N N . GLU A 1 78 ? -12.604 -0.923 6.498 1.00 92.75 78 GLU A N 1
ATOM 615 C CA . GLU A 1 78 ? -13.624 -1.229 7.502 1.00 92.75 78 GLU A CA 1
ATOM 616 C C . GLU A 1 78 ? -13.034 -1.134 8.918 1.00 92.75 78 GLU A C 1
ATOM 618 O O . GLU A 1 78 ? -13.705 -0.694 9.854 1.00 92.75 78 GLU A O 1
ATOM 623 N N . LEU A 1 79 ? -11.751 -1.481 9.076 1.00 93.50 79 LEU A N 1
ATOM 624 C CA . LEU A 1 79 ? -11.036 -1.436 10.353 1.00 93.50 79 LEU A CA 1
ATOM 625 C C . LEU A 1 79 ? -10.279 -0.120 10.587 1.00 93.50 79 LEU A C 1
ATOM 627 O O . LEU A 1 79 ? -10.152 0.325 11.730 1.00 93.50 79 LEU A O 1
ATOM 631 N N . LEU A 1 80 ? -9.743 0.486 9.528 1.00 94.81 80 LEU A N 1
ATOM 632 C CA . LEU A 1 80 ? -8.848 1.639 9.582 1.00 94.81 80 LEU A CA 1
ATOM 633 C C . LEU A 1 80 ? -9.394 2.774 8.715 1.00 94.81 80 LEU A C 1
ATOM 635 O O . LEU A 1 80 ? -9.385 2.702 7.491 1.00 94.81 80 LEU A O 1
ATOM 639 N N . THR A 1 81 ? -9.808 3.871 9.340 1.00 95.44 81 THR A N 1
ATOM 640 C CA . THR A 1 81 ? -10.219 5.071 8.605 1.00 95.44 81 THR A CA 1
ATOM 641 C C . THR A 1 81 ? -8.993 5.931 8.280 1.00 95.44 81 THR A C 1
ATOM 643 O O . THR A 1 81 ? -8.301 6.349 9.216 1.00 95.44 81 THR A O 1
ATOM 646 N N . PRO A 1 82 ? -8.713 6.257 7.005 1.00 96.31 82 PRO A N 1
ATOM 647 C CA . PRO A 1 82 ? -7.668 7.216 6.663 1.00 96.31 82 PRO A CA 1
ATOM 648 C C . PRO A 1 82 ? -8.026 8.607 7.196 1.00 96.31 82 PRO A C 1
ATOM 650 O O . PRO A 1 82 ? -9.141 9.089 7.012 1.00 96.31 82 PRO A O 1
ATOM 653 N N . VAL A 1 83 ? -7.083 9.242 7.891 1.00 97.19 83 VAL A N 1
ATOM 654 C CA . VAL A 1 83 ? -7.252 10.591 8.456 1.00 97.19 83 VAL A CA 1
ATOM 655 C C . VAL A 1 83 ? -6.504 11.617 7.621 1.00 97.19 83 VAL A C 1
ATOM 657 O O . VAL A 1 83 ? -7.014 12.708 7.381 1.00 97.19 83 VAL A O 1
ATOM 660 N N . ARG A 1 84 ? -5.277 11.284 7.209 1.00 95.50 84 ARG A N 1
ATOM 661 C CA . ARG A 1 84 ? -4.400 12.211 6.496 1.00 95.50 84 ARG A CA 1
ATOM 662 C C . ARG A 1 84 ? -3.352 11.472 5.676 1.0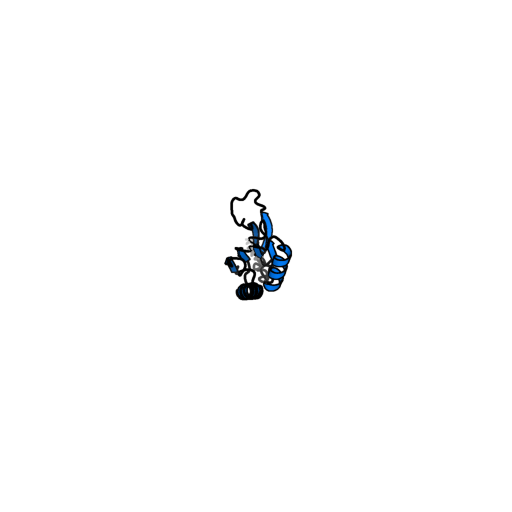0 95.50 84 ARG A C 1
ATOM 664 O O . ARG A 1 84 ? -2.734 10.536 6.176 1.00 95.50 8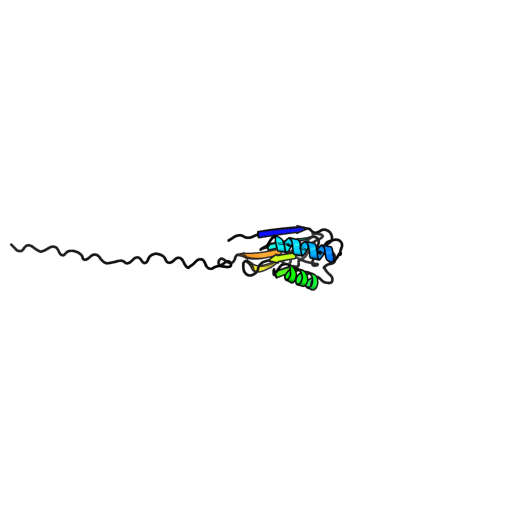4 ARG A O 1
ATOM 671 N N . GLU A 1 85 ? -3.111 11.964 4.469 1.00 94.19 85 GLU A N 1
ATOM 672 C CA . GLU A 1 85 ? -1.942 11.633 3.653 1.00 94.19 85 GLU A CA 1
ATOM 673 C C . GLU A 1 85 ? -0.858 12.696 3.864 1.00 94.19 85 GLU A C 1
ATOM 675 O O . GLU A 1 85 ? -1.151 13.897 3.928 1.00 94.19 85 GLU A O 1
ATOM 680 N N . TRP A 1 86 ? 0.393 12.265 3.997 1.00 91.25 86 TRP A N 1
ATOM 681 C CA . TRP A 1 86 ? 1.537 13.155 4.163 1.00 91.25 86 TRP A CA 1
ATOM 682 C C . TRP A 1 86 ? 2.334 13.202 2.863 1.00 91.25 86 TRP A 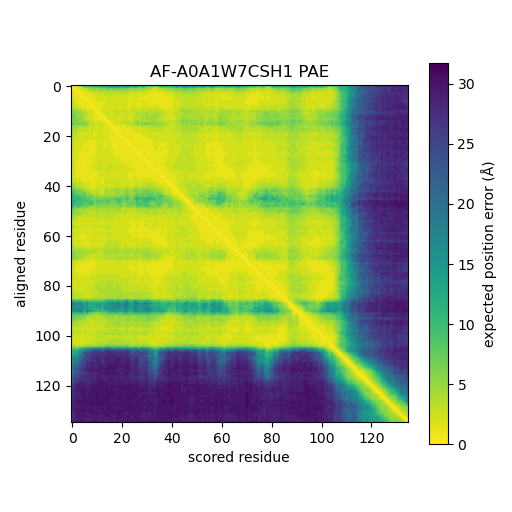C 1
ATOM 684 O O . TRP A 1 86 ? 2.888 12.203 2.418 1.00 91.25 86 TRP A O 1
ATOM 694 N N . GLN A 1 87 ? 2.372 14.386 2.255 1.00 81.62 87 GLN A N 1
ATOM 695 C CA . GLN A 1 87 ? 3.164 14.662 1.062 1.00 81.62 87 GLN A CA 1
ATOM 696 C C . GLN A 1 87 ? 4.485 15.296 1.504 1.00 81.62 87 GLN A C 1
ATOM 698 O O . GLN A 1 87 ? 4.528 16.487 1.821 1.00 81.62 87 GLN A O 1
ATOM 703 N N . GLU A 1 88 ? 5.558 14.512 1.564 1.00 70.75 88 GLU A N 1
ATOM 704 C CA . GLU A 1 88 ? 6.887 15.040 1.875 1.00 70.75 88 GLU A CA 1
ATOM 705 C C . GLU A 1 88 ? 7.556 15.560 0.602 1.00 70.75 88 GLU A C 1
ATOM 707 O O . GLU A 1 88 ? 8.105 14.806 -0.197 1.00 70.75 88 GLU A O 1
ATOM 712 N N . ARG A 1 89 ? 7.509 16.880 0.400 1.00 67.88 89 ARG A N 1
ATOM 713 C CA . ARG A 1 89 ? 8.302 17.533 -0.649 1.00 67.88 89 ARG A CA 1
ATOM 714 C C . ARG A 1 89 ? 9.764 17.614 -0.211 1.00 67.88 89 ARG A C 1
ATOM 716 O O . ARG A 1 89 ? 10.039 17.978 0.927 1.00 67.88 89 ARG A O 1
ATOM 723 N N . GLY A 1 90 ? 10.692 17.349 -1.133 1.00 68.75 90 GLY A N 1
ATOM 724 C CA . GLY A 1 90 ? 12.133 17.499 -0.880 1.00 68.75 90 GLY A CA 1
ATOM 725 C C . GLY A 1 90 ? 12.749 16.369 -0.054 1.00 68.75 90 GLY A C 1
ATOM 726 O O . GLY A 1 90 ? 13.766 16.568 0.603 1.00 68.75 90 GLY A O 1
ATOM 727 N N . ASN A 1 91 ? 12.124 15.195 -0.067 1.00 73.31 91 ASN A N 1
ATOM 728 C CA . ASN A 1 91 ? 12.622 14.029 0.635 1.00 73.31 91 ASN A CA 1
ATOM 729 C C . ASN A 1 91 ? 13.947 13.517 -0.006 1.00 73.31 91 ASN A C 1
ATOM 731 O O . ASN A 1 91 ? 13.981 13.340 -1.225 1.00 73.31 91 ASN A O 1
ATOM 735 N N . PRO A 1 92 ? 15.027 13.276 0.774 1.00 85.31 92 PRO A N 1
ATOM 736 C CA . PRO A 1 92 ? 16.330 12.855 0.246 1.00 85.31 92 PRO A CA 1
ATOM 737 C C . PRO A 1 92 ? 16.430 11.354 -0.085 1.00 85.31 92 PRO A C 1
ATOM 739 O O . PRO A 1 92 ? 17.471 10.904 -0.563 1.00 85.31 92 PRO A O 1
ATOM 742 N N . TRP A 1 93 ? 15.401 10.552 0.201 1.00 85.94 93 TRP A N 1
ATOM 743 C CA . TRP A 1 93 ? 15.420 9.114 -0.051 1.00 85.94 93 TRP A CA 1
ATOM 744 C C . TRP A 1 93 ? 15.273 8.814 -1.544 1.00 85.94 93 TRP A C 1
ATOM 746 O O . TRP A 1 93 ? 14.409 9.361 -2.226 1.00 85.94 93 TRP A O 1
ATOM 756 N N . VAL A 1 94 ? 16.071 7.857 -2.023 1.00 86.75 94 VAL A N 1
ATOM 757 C CA . VAL A 1 94 ? 15.999 7.318 -3.393 1.00 86.75 94 VAL A CA 1
ATOM 758 C C . VAL A 1 94 ? 14.595 6.791 -3.725 1.00 86.75 94 VAL A C 1
ATOM 760 O O . VAL A 1 94 ? 14.108 6.978 -4.835 1.00 86.75 94 VAL A O 1
ATOM 763 N N . MET A 1 95 ? 13.926 6.180 -2.745 1.00 87.62 95 MET A N 1
ATOM 764 C CA . MET A 1 95 ? 12.512 5.816 -2.813 1.00 87.62 95 MET A CA 1
ATOM 765 C C . MET A 1 95 ? 11.787 6.438 -1.620 1.00 87.62 95 MET A C 1
ATOM 767 O O . MET A 1 95 ? 11.879 5.905 -0.508 1.00 87.62 95 MET A O 1
ATOM 771 N N . PRO A 1 96 ? 11.100 7.576 -1.813 1.00 91.00 96 PRO A N 1
ATOM 772 C CA . PRO A 1 96 ? 10.397 8.238 -0.729 1.00 91.00 96 PRO A CA 1
ATOM 773 C C . PRO A 1 96 ? 9.318 7.332 -0.114 1.00 91.00 96 PRO A C 1
ATOM 775 O O . PRO A 1 96 ? 8.614 6.610 -0.833 1.00 91.00 96 PRO A O 1
ATOM 778 N N . PRO A 1 97 ? 9.157 7.353 1.219 1.00 92.12 97 PRO A N 1
ATOM 779 C CA . PRO A 1 97 ? 8.142 6.566 1.890 1.00 92.12 97 PRO A CA 1
ATOM 780 C C . PRO A 1 97 ? 6.740 7.091 1.577 1.00 92.12 97 PRO A C 1
ATOM 782 O O . PRO A 1 97 ? 6.510 8.280 1.363 1.00 92.12 97 PRO A O 1
ATOM 785 N N . THR A 1 98 ? 5.775 6.183 1.635 1.00 94.06 98 THR A N 1
ATOM 786 C CA . THR A 1 98 ? 4.356 6.522 1.666 1.00 94.06 98 THR A CA 1
ATOM 787 C C . THR A 1 98 ? 3.948 6.693 3.121 1.00 94.06 98 THR A C 1
ATOM 789 O O . THR A 1 98 ? 4.024 5.738 3.896 1.00 94.06 98 THR A O 1
ATOM 792 N N . ALA A 1 99 ? 3.515 7.893 3.500 1.00 93.38 99 ALA A N 1
ATOM 793 C CA . ALA A 1 99 ? 3.180 8.217 4.881 1.00 93.38 99 ALA A CA 1
ATOM 794 C C . ALA A 1 99 ? 1.699 8.596 5.028 1.00 93.38 99 ALA A C 1
ATOM 796 O O . ALA A 1 99 ? 1.186 9.482 4.344 1.00 93.38 99 ALA A O 1
ATOM 797 N N . LEU A 1 100 ? 1.011 7.932 5.962 1.00 95.19 100 LEU A N 1
ATOM 798 C CA . LEU A 1 100 ? -0.388 8.191 6.299 1.00 95.19 100 LEU A CA 1
ATOM 799 C C . LEU A 1 100 ? -0.607 8.196 7.808 1.00 95.19 100 LEU A C 1
ATOM 801 O O . LEU A 1 100 ? 0.028 7.454 8.555 1.00 95.19 100 LEU A O 1
ATOM 805 N N . THR A 1 101 ? -1.597 8.971 8.238 1.00 97.00 101 THR A N 1
ATOM 806 C CA . THR A 1 101 ? -2.251 8.791 9.532 1.00 97.00 101 THR A CA 1
ATOM 807 C C . THR A 1 101 ? -3.544 8.012 9.324 1.00 97.00 101 THR A C 1
ATOM 809 O O . THR A 1 101 ? -4.435 8.456 8.598 1.00 97.00 101 THR A O 1
ATOM 812 N N . LEU A 1 102 ? -3.658 6.866 9.995 1.00 96.38 102 LEU A N 1
ATOM 813 C CA . LEU A 1 102 ? -4.859 6.035 10.028 1.00 96.38 102 LEU A CA 1
ATOM 814 C C . LEU A 1 102 ? -5.435 6.035 11.445 1.00 96.38 102 LEU A C 1
ATOM 816 O O . LEU A 1 102 ? -4.694 6.009 12.428 1.00 96.38 102 LEU A O 1
ATOM 820 N N . ARG A 1 103 ? -6.760 6.033 11.553 1.00 95.06 103 ARG A N 1
ATOM 821 C CA . ARG A 1 103 ? -7.485 5.880 12.814 1.00 95.06 103 ARG A CA 1
ATOM 822 C C . ARG A 1 103 ? -8.093 4.491 12.881 1.00 95.06 103 ARG A C 1
ATOM 824 O O . ARG A 1 103 ? -8.790 4.070 11.965 1.00 95.06 103 ARG A O 1
ATOM 831 N N . LEU A 1 104 ? -7.875 3.818 14.001 1.00 93.19 104 LEU A N 1
ATOM 832 C CA . LEU A 1 104 ? -8.501 2.540 14.294 1.00 93.19 104 LEU A CA 1
ATOM 833 C C . LEU A 1 104 ? -9.986 2.725 14.625 1.00 93.19 104 LEU A C 1
ATOM 835 O O . LEU A 1 104 ? -10.327 3.510 15.511 1.00 93.19 104 LEU A O 1
ATOM 839 N N . ASN A 1 105 ? -10.859 1.998 13.931 1.00 88.50 105 ASN A N 1
ATOM 840 C CA . ASN A 1 105 ? -12.296 2.038 14.168 1.00 88.50 105 ASN A CA 1
ATOM 841 C C . ASN A 1 105 ? -12.636 1.196 15.417 1.00 88.50 105 ASN A C 1
ATOM 843 O O . ASN A 1 105 ? -12.321 0.005 15.446 1.00 88.50 105 ASN A O 1
ATOM 847 N N . PRO A 1 106 ? -13.276 1.772 16.457 1.00 72.81 106 PRO A N 1
ATOM 848 C CA . PRO A 1 106 ? -13.597 1.049 17.697 1.00 72.81 106 PRO A CA 1
ATOM 849 C C . PRO A 1 106 ? -14.564 -0.124 17.491 1.00 72.81 106 PRO A C 1
ATOM 851 O O . PRO A 1 106 ? -14.524 -1.107 18.229 1.00 72.81 106 PRO A O 1
ATOM 854 N N . ALA A 1 107 ? -15.425 -0.028 16.477 1.00 61.59 107 ALA A N 1
ATOM 855 C CA . ALA A 1 107 ? -16.294 -1.103 16.033 1.00 61.59 107 ALA A CA 1
ATOM 856 C C . ALA A 1 107 ? -15.602 -1.864 14.892 1.00 61.59 107 ALA A C 1
ATOM 858 O O . ALA A 1 107 ? -15.750 -1.515 13.727 1.00 61.59 107 ALA A O 1
ATOM 859 N N . GLY A 1 108 ? -14.822 -2.899 15.213 1.00 57.78 108 GLY A N 1
ATOM 860 C CA . GLY A 1 108 ? -14.476 -3.917 14.214 1.00 57.78 108 GLY A CA 1
ATOM 861 C C . GLY A 1 108 ? -15.728 -4.679 13.737 1.00 57.78 108 GLY A C 1
ATOM 862 O O . GLY A 1 108 ? -16.824 -4.433 14.236 1.00 57.78 108 GLY A O 1
ATOM 863 N N . ARG A 1 109 ? -15.560 -5.648 12.818 1.00 53.47 109 ARG A N 1
ATOM 864 C CA . 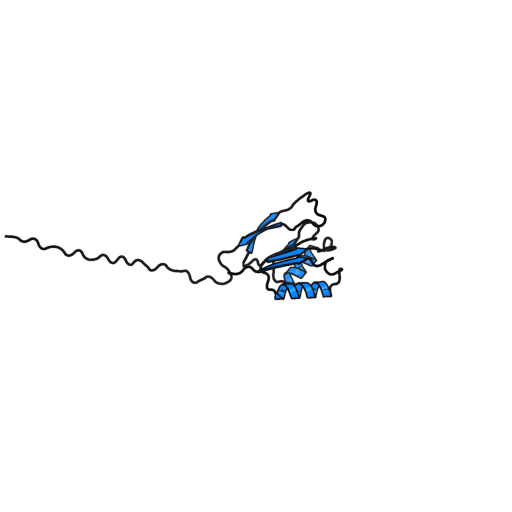ARG A 1 109 ? -16.599 -6.456 12.116 1.00 53.47 109 ARG A CA 1
ATOM 865 C C . ARG A 1 109 ? -17.695 -7.154 12.955 1.00 53.47 109 ARG A C 1
ATOM 867 O O . ARG A 1 109 ? -18.492 -7.916 12.414 1.00 53.47 109 ARG A O 1
ATOM 874 N N . THR A 1 110 ? -17.796 -6.916 14.254 1.00 50.28 110 THR A N 1
ATOM 875 C CA . THR A 1 110 ? -18.955 -7.305 15.061 1.00 50.28 110 THR A CA 1
ATOM 876 C C . THR A 1 110 ? -19.134 -6.273 16.172 1.00 50.28 110 THR A C 1
ATOM 878 O O . THR A 1 110 ? -18.218 -6.111 16.985 1.00 50.28 110 THR A O 1
ATOM 881 N N . PRO A 1 111 ? -20.286 -5.585 16.265 1.00 48.00 111 PRO A N 1
ATOM 882 C CA . PRO A 1 111 ? -20.648 -4.912 17.498 1.00 48.00 111 PRO A CA 1
ATOM 883 C C . PRO A 1 111 ? -20.696 -5.982 18.591 1.00 48.00 111 PRO A C 1
ATOM 885 O O . PRO A 1 111 ? -21.483 -6.925 18.510 1.00 48.00 111 PRO A O 1
ATOM 888 N N . CYS A 1 112 ? -19.839 -5.869 19.604 1.00 48.81 112 CYS A N 1
ATOM 889 C CA . CYS A 1 112 ? -20.085 -6.568 20.859 1.00 48.81 112 CYS A CA 1
ATOM 890 C C . CYS A 1 112 ? -21.496 -6.148 21.318 1.00 48.81 112 CYS A C 1
ATOM 892 O O . CYS A 1 112 ? -21.785 -4.947 21.236 1.00 48.81 112 CYS A O 1
ATOM 894 N N . PRO A 1 113 ? -22.393 -7.065 21.734 1.00 54.38 113 PRO A N 1
ATOM 895 C CA . PRO A 1 113 ? -23.726 -6.681 22.179 1.00 54.38 113 PRO A CA 1
ATOM 896 C C . PRO A 1 113 ? -23.559 -5.607 23.245 1.00 54.38 113 PRO A C 1
ATOM 898 O O . PRO A 1 113 ? -22.792 -5.806 24.188 1.00 54.38 113 PRO A O 1
ATOM 901 N N . SER A 1 114 ? -24.199 -4.454 23.041 1.00 59.91 114 SER A N 1
ATOM 902 C CA . SER A 1 114 ? -24.100 -3.300 23.929 1.00 59.91 114 SER A CA 1
ATOM 903 C C . SER A 1 114 ? -24.242 -3.777 25.369 1.00 59.91 114 SER A C 1
ATOM 905 O O . SER A 1 114 ? -25.321 -4.230 25.764 1.00 59.91 114 SER A O 1
ATOM 907 N N . TRP A 1 115 ? -23.154 -3.723 26.133 1.00 53.19 115 TRP A N 1
ATOM 908 C CA . TRP A 1 115 ? -23.209 -3.986 27.558 1.00 53.19 115 TRP A CA 1
ATOM 909 C C . TRP A 1 115 ? -24.224 -3.006 28.150 1.00 53.19 115 TRP A C 1
ATOM 911 O O . TRP A 1 115 ? -24.046 -1.791 28.065 1.00 53.19 115 TRP A O 1
ATOM 921 N N . ARG A 1 116 ? -25.337 -3.531 28.669 1.00 56.66 116 ARG A N 1
ATOM 922 C CA . ARG A 1 116 ? -26.266 -2.747 29.478 1.00 56.66 116 ARG A CA 1
ATOM 923 C C . ARG A 1 116 ? -25.773 -2.852 30.919 1.00 56.66 116 ARG A C 1
ATOM 925 O O . ARG A 1 116 ? -25.662 -3.981 31.403 1.00 56.66 116 ARG A O 1
ATOM 932 N N . PRO A 1 117 ? -25.491 -1.739 31.616 1.00 55.44 117 PRO A N 1
ATOM 933 C CA . PRO A 1 117 ? -25.346 -1.806 33.061 1.00 55.44 117 PRO A CA 1
ATOM 934 C C . PRO A 1 117 ? -26.640 -2.389 33.653 1.00 55.44 117 PRO A C 1
ATOM 936 O O . PRO A 1 117 ? -27.725 -2.086 33.140 1.00 55.44 117 PRO A O 1
ATOM 939 N N 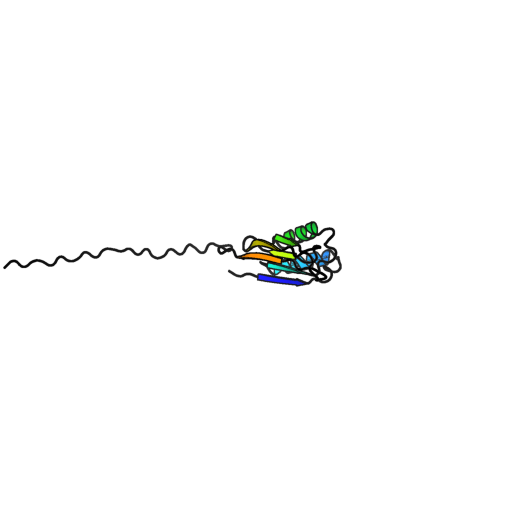. PRO A 1 118 ? -26.564 -3.226 34.703 1.00 56.22 118 PRO A N 1
ATOM 940 C CA . PRO A 1 118 ? -27.758 -3.638 35.425 1.00 56.22 118 PRO A CA 1
ATOM 941 C C . PRO A 1 118 ? -28.490 -2.382 35.901 1.00 56.22 118 PRO A C 1
ATOM 943 O O . PRO A 1 118 ? -27.891 -1.494 36.509 1.00 56.22 118 PRO A O 1
ATOM 946 N N . SER A 1 119 ? -29.782 -2.290 35.584 1.00 63.22 119 SER A N 1
ATOM 947 C CA . SER A 1 119 ? -30.635 -1.224 36.089 1.00 63.22 119 SER A CA 1
ATOM 948 C C . SER A 1 119 ? -30.579 -1.258 37.610 1.00 63.22 119 SER A C 1
ATOM 950 O O . SER A 1 119 ? -31.001 -2.243 38.217 1.00 63.22 119 SER A O 1
ATOM 952 N N . THR A 1 120 ? -30.075 -0.197 38.233 1.00 53.91 120 THR A N 1
ATOM 953 C CA . THR A 1 120 ? -30.279 0.021 39.661 1.00 53.91 120 THR A CA 1
ATOM 954 C C . THR A 1 120 ? -31.768 0.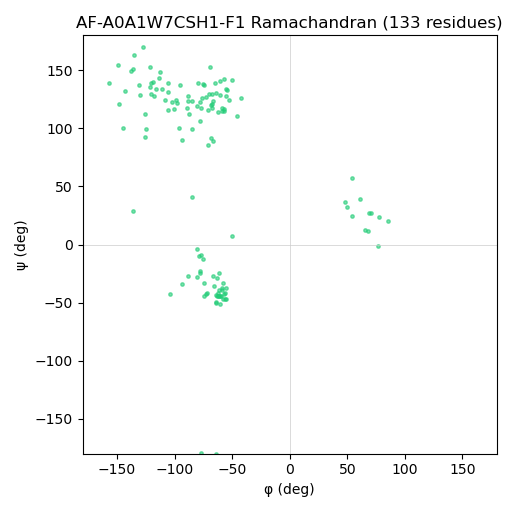277 39.857 1.00 53.91 120 THR A C 1
ATOM 956 O O . THR A 1 120 ? -32.235 1.410 39.74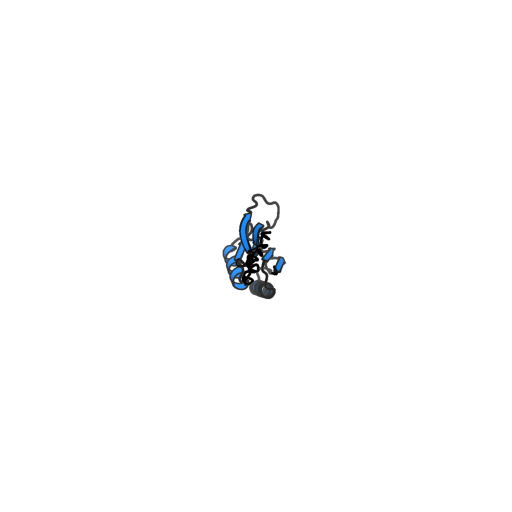9 1.00 53.91 120 THR A O 1
ATOM 959 N N . SER A 1 121 ? -32.541 -0.788 40.074 1.00 53.06 121 SER A N 1
ATOM 960 C CA . SER A 1 121 ? -33.888 -0.664 40.606 1.00 53.06 121 SER A CA 1
ATOM 961 C C . SER A 1 121 ? -33.735 -0.198 42.048 1.00 53.06 121 SER A C 1
ATOM 963 O O . SER A 1 121 ? -33.546 -0.995 42.967 1.00 53.06 121 SER A O 1
ATOM 965 N N . THR A 1 122 ? -33.746 1.114 42.246 1.00 49.66 122 THR A N 1
ATOM 966 C CA . THR A 1 122 ? -33.910 1.695 43.571 1.00 49.66 122 THR A CA 1
ATOM 967 C C . THR A 1 122 ? -35.354 1.445 43.978 1.00 49.66 122 THR A C 1
ATOM 969 O O . THR A 1 122 ? -36.230 2.267 43.729 1.00 49.66 122 THR A O 1
ATOM 972 N N . THR A 1 123 ? -35.628 0.277 44.551 1.00 50.69 123 THR A N 1
ATOM 973 C CA . THR A 1 123 ? -36.867 0.054 45.290 1.00 50.69 123 THR A CA 1
ATOM 974 C C . THR A 1 123 ? -36.741 0.859 46.583 1.00 50.69 123 THR A C 1
ATOM 976 O O . THR A 1 123 ? -35.837 0.574 47.372 1.00 50.69 123 THR A O 1
ATOM 979 N N . PRO A 1 124 ? -37.574 1.883 46.834 1.00 47.34 124 PRO A N 1
ATOM 980 C CA . PRO A 1 124 ? -37.553 2.544 48.125 1.00 47.34 124 PRO A CA 1
ATOM 981 C C . PRO A 1 124 ? -38.081 1.560 49.174 1.00 47.34 124 PRO A C 1
ATOM 983 O O . PRO A 1 124 ? -39.210 1.078 49.080 1.00 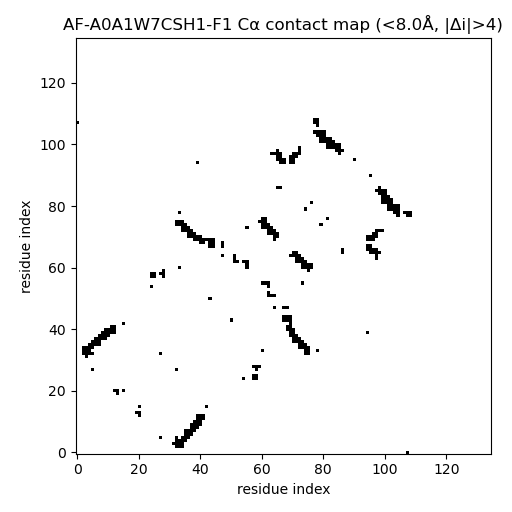47.34 124 PRO A O 1
ATOM 986 N N . HIS A 1 125 ? -37.251 1.243 50.168 1.00 47.44 125 HIS A N 1
ATOM 987 C CA . HIS A 1 125 ? -37.698 0.543 51.367 1.00 47.44 125 HIS A CA 1
ATOM 988 C C . HIS A 1 125 ? -38.766 1.395 52.073 1.00 47.44 125 HIS A C 1
ATOM 990 O O . HIS A 1 125 ? -38.513 2.574 52.338 1.00 47.44 125 HIS A O 1
ATOM 996 N N . PRO A 1 126 ? -39.942 0.844 52.419 1.00 52.41 126 PRO A N 1
ATOM 997 C CA . PRO A 1 126 ? -40.896 1.567 53.240 1.00 52.41 126 PRO A CA 1
ATOM 998 C C . PRO A 1 126 ? -40.313 1.743 54.647 1.00 52.41 126 PRO A C 1
ATOM 1000 O O . PRO A 1 126 ? -40.043 0.772 55.355 1.00 52.41 126 PRO A O 1
ATOM 1003 N N . HIS A 1 127 ? -40.110 2.998 55.051 1.00 48.03 127 HIS A N 1
ATOM 1004 C CA . HIS A 1 127 ? -39.817 3.353 56.435 1.00 48.03 127 HIS A CA 1
ATOM 1005 C C . HIS A 1 127 ? -40.967 2.873 57.327 1.00 48.03 127 HIS A C 1
ATOM 1007 O O . HIS A 1 127 ? -42.093 3.359 57.227 1.00 48.03 127 HIS A O 1
ATOM 1013 N N . ALA A 1 128 ? -40.676 1.923 58.216 1.00 51.88 128 ALA A N 1
ATOM 1014 C CA . ALA A 1 128 ? -41.596 1.517 59.265 1.00 51.88 128 ALA A CA 1
ATOM 1015 C C . ALA A 1 128 ? -41.872 2.715 60.190 1.00 51.88 128 ALA A C 1
ATOM 1017 O O . ALA A 1 128 ? -40.978 3.210 60.882 1.00 51.88 128 ALA A O 1
ATOM 1018 N N . ALA A 1 129 ? -43.116 3.194 60.191 1.00 56.22 129 ALA A N 1
ATOM 1019 C CA . ALA A 1 129 ? -43.582 4.206 61.125 1.00 56.22 129 ALA A CA 1
ATOM 1020 C C . ALA A 1 129 ? -43.589 3.629 62.549 1.00 56.22 129 ALA A C 1
ATOM 1022 O O . ALA A 1 129 ? -44.211 2.605 62.831 1.00 56.22 129 ALA A O 1
ATOM 1023 N N . ARG A 1 130 ? -42.881 4.299 63.459 1.00 55.16 130 ARG A N 1
ATOM 1024 C CA . ARG A 1 130 ? -42.830 3.965 64.884 1.00 55.16 130 ARG A CA 1
ATOM 1025 C C . ARG A 1 130 ? -44.135 4.444 65.547 1.00 55.16 130 ARG A C 1
ATOM 1027 O O . ARG A 1 130 ? -44.452 5.627 65.412 1.00 55.16 130 ARG A O 1
ATOM 1034 N N . PRO A 1 131 ? -44.897 3.600 66.264 1.00 57.31 131 PRO A N 1
ATOM 1035 C CA . PRO A 1 131 ? -46.111 4.060 66.927 1.00 57.31 131 PRO A CA 1
ATOM 1036 C C . PRO A 1 131 ? -45.763 4.974 68.109 1.00 57.31 131 PRO A C 1
ATOM 1038 O O . PRO A 1 131 ? -44.937 4.633 68.960 1.00 57.31 131 PRO A O 1
ATOM 1041 N N . LYS A 1 132 ? -46.406 6.146 68.160 1.00 51.50 132 LYS A N 1
ATOM 1042 C CA . LYS A 1 132 ? -46.417 7.015 69.342 1.00 51.50 132 LYS A CA 1
ATOM 1043 C C . LYS A 1 132 ? -47.214 6.308 70.440 1.00 51.50 132 LYS A C 1
ATOM 1045 O O . LYS A 1 132 ? -48.384 5.998 70.239 1.00 51.50 132 LYS A O 1
ATOM 1050 N N . ARG A 1 133 ? -46.587 6.056 71.591 1.00 54.00 133 ARG A N 1
ATOM 1051 C CA . ARG A 1 133 ? -47.305 5.679 72.813 1.00 54.00 133 ARG A CA 1
ATOM 1052 C C . ARG A 1 133 ? -47.931 6.938 73.409 1.00 54.00 133 ARG A C 1
ATOM 1054 O O . ARG A 1 133 ? -47.218 7.876 73.746 1.00 54.00 133 ARG A O 1
ATOM 1061 N N . SER A 1 134 ? -49.253 6.944 73.480 1.00 58.25 134 SER A N 1
ATOM 1062 C CA . SER A 1 134 ? -50.057 7.818 74.329 1.00 58.25 134 SER A CA 1
ATOM 1063 C C . SER A 1 134 ? -50.239 7.143 75.689 1.00 58.25 134 SER A C 1
ATOM 1065 O O . SER A 1 134 ? -50.663 5.985 75.725 1.00 58.25 134 SER A O 1
ATOM 1067 N N . GLY A 1 135 ? -49.922 7.858 76.769 1.00 47.50 135 GLY A N 1
ATOM 1068 C CA . GLY A 1 135 ? -50.064 7.411 78.156 1.00 47.50 135 GLY A CA 1
ATOM 1069 C C . GLY A 1 135 ? -49.014 8.051 79.038 1.00 47.50 135 GLY A C 1
ATOM 1070 O O . GLY A 1 135 ? -47.894 7.497 79.059 1.00 47.50 135 GLY A O 1
#

Mean predicted aligned error: 11.24 Å

Organism: NCBI:txid2878388

Radius of gyration: 27.55 Å; Cα contacts (8 Å, |Δi|>4): 192; chains: 1; bounding box: 66×33×94 Å

pLDDT: mean 83.35, std 16.89, range [47.34, 98.38]

Sequence (135 aa):
MRINVVTCNFENNGGGVPHRWERMHQRLRSLKPSLLFRQEMWGSEHEGSLVAYRAENVLGLRGWLGQGASTAVFADTELLTPVREWQERGNPWVMPPTALTLRLNPAGRTPCPSWRPPSTSTTPHPHAARPKRSG